Protein AF-A0A9E0EK69-F1 (afdb_monomer_lite)

Foldseek 3Di:
DDPPLDPDDQQDAPCPPHDPVLLVVLLVLLLVLLVVLPDPDVSLSNRSSSLSSVLLVVLQCLVVVDDDPVSSVVVCVVCLVVSLVSNVSRDDPVSSVSSLCSLLVVCLVVVLVVVCVVCVPDDPVLSVVLSVLSVVLSSQLSSDNDNVRSVVSSVVSVVVNVVD

Radius of gyration: 17.3 Å; chains: 1; bounding box: 47×30×45 Å

Sequence (164 aa):
MCGCLCAVGQVKLDSAGRNSDYVKAITERSMKIVDGLKINDDNVRNNVLNIICNRYFKLNDIYEKNKDRNAIDAELYKHHFEFAADLANYVNDAQVEAIKDGMTYGVVPKTYKAHLEMIPGLKENEKLQILNWLKEAREFAIDASDSKSKHAWFGKYKGRINNW

Structure (mmCIF, N/CA/C/O backbone):
data_AF-A0A9E0EK69-F1
#
_entry.id   AF-A0A9E0EK69-F1
#
loop_
_atom_site.group_PDB
_atom_site.id
_atom_site.type_symbol
_atom_site.label_atom_id
_atom_site.label_alt_id
_atom_site.label_comp_id
_atom_site.label_asym_id
_atom_site.label_entity_id
_atom_site.label_seq_id
_atom_site.pdbx_PDB_ins_code
_atom_site.Cartn_x
_atom_site.Cartn_y
_atom_site.Cartn_z
_atom_site.occupancy
_atom_site.B_iso_or_equiv
_atom_site.auth_seq_id
_atom_site.auth_comp_id
_atom_site.auth_asym_id
_atom_site.auth_atom_id
_atom_site.pdbx_PDB_model_num
ATOM 1 N N . MET A 1 1 ? -18.784 0.635 -22.327 1.00 32.56 1 MET A N 1
ATOM 2 C CA . MET A 1 1 ? -19.802 -0.075 -21.528 1.00 32.56 1 MET A CA 1
ATOM 3 C C . MET A 1 1 ? -19.785 0.538 -20.143 1.00 32.56 1 MET A C 1
ATOM 5 O O . MET A 1 1 ? -18.743 0.535 -19.504 1.00 32.56 1 MET A O 1
ATOM 9 N N . CYS A 1 2 ? -20.879 1.193 -19.762 1.00 39.22 2 CYS A N 1
ATOM 10 C CA . CYS A 1 2 ? -21.039 1.846 -18.469 1.00 39.22 2 CYS A CA 1
ATOM 11 C C . CYS A 1 2 ? -21.223 0.747 -17.415 1.00 39.22 2 CYS A C 1
ATOM 13 O O . CYS A 1 2 ? -22.256 0.082 -17.393 1.00 39.22 2 CYS A O 1
ATOM 15 N N . GLY A 1 3 ? -20.176 0.481 -16.632 1.00 38.00 3 GLY A N 1
ATOM 16 C CA . GLY A 1 3 ? -20.243 -0.446 -15.509 1.00 38.00 3 GLY A CA 1
ATOM 17 C C . GLY A 1 3 ? -21.091 0.177 -14.411 1.00 38.00 3 GLY A C 1
ATOM 18 O O . GLY A 1 3 ? -20.686 1.161 -13.799 1.00 38.00 3 GLY A O 1
ATOM 19 N N . CYS A 1 4 ? -22.282 -0.375 -14.204 1.00 39.03 4 CYS A N 1
ATOM 20 C CA . CYS A 1 4 ? -23.151 -0.050 -13.086 1.00 39.03 4 CYS A CA 1
ATOM 21 C C . CYS A 1 4 ? -22.432 -0.441 -11.784 1.00 39.03 4 CYS A C 1
ATOM 23 O O . CYS A 1 4 ? -22.415 -1.616 -11.419 1.00 39.03 4 CYS A O 1
ATOM 25 N N . LEU A 1 5 ? -21.812 0.527 -11.100 1.00 45.19 5 LEU A N 1
ATOM 26 C CA . LEU A 1 5 ? -21.374 0.348 -9.718 1.00 45.19 5 LEU A CA 1
ATOM 27 C C . LEU A 1 5 ? -22.632 0.167 -8.867 1.00 45.19 5 LEU A C 1
ATOM 29 O O . LEU A 1 5 ? -23.390 1.106 -8.631 1.00 45.19 5 LEU A O 1
ATOM 33 N N . CYS A 1 6 ? -22.883 -1.072 -8.452 1.00 44.88 6 CYS A N 1
ATOM 34 C CA . CYS A 1 6 ? -23.847 -1.368 -7.402 1.00 44.88 6 CYS A CA 1
ATOM 35 C C . CYS A 1 6 ? -23.446 -0.565 -6.156 1.00 44.88 6 CYS A C 1
ATOM 37 O O . CYS A 1 6 ? -22.255 -0.425 -5.887 1.00 44.88 6 CYS A O 1
ATOM 39 N N . ALA A 1 7 ? -24.413 -0.020 -5.416 1.00 49.41 7 ALA A N 1
ATOM 40 C CA . ALA A 1 7 ? -24.149 0.739 -4.197 1.00 49.41 7 ALA A CA 1
ATOM 41 C C . ALA A 1 7 ? -23.461 -0.161 -3.156 1.00 49.41 7 ALA A C 1
ATOM 43 O O . ALA A 1 7 ? -24.116 -0.886 -2.409 1.00 49.41 7 ALA A O 1
ATOM 44 N N . VAL A 1 8 ? -22.129 -0.159 -3.146 1.00 62.44 8 VAL A N 1
ATOM 45 C CA . VAL A 1 8 ? -21.338 -0.885 -2.157 1.00 62.44 8 VAL A CA 1
ATOM 46 C C . VAL A 1 8 ? -21.504 -0.151 -0.827 1.00 62.44 8 VAL A C 1
ATOM 48 O O . VAL A 1 8 ? -21.372 1.074 -0.769 1.00 62.44 8 VAL A O 1
ATOM 51 N N . GLY A 1 9 ? -21.851 -0.889 0.230 1.00 72.56 9 GLY A N 1
ATOM 52 C CA . GLY A 1 9 ? -22.116 -0.323 1.553 1.00 72.56 9 GLY A CA 1
ATOM 53 C C . GLY A 1 9 ? -20.961 0.537 2.076 1.00 72.56 9 GLY A C 1
ATOM 54 O O . GLY A 1 9 ? -19.808 0.381 1.671 1.00 72.56 9 GLY A O 1
ATOM 55 N N . GLN A 1 10 ? -21.274 1.467 2.977 1.00 89.00 10 GLN A N 1
ATOM 56 C CA . GLN A 1 10 ? -20.272 2.331 3.594 1.00 89.00 10 GLN A CA 1
ATOM 57 C C . GLN A 1 10 ? -19.302 1.502 4.450 1.00 89.00 10 GLN A C 1
ATOM 59 O O . GLN A 1 10 ? -19.718 0.793 5.367 1.00 89.00 10 GLN A O 1
ATOM 64 N N . VAL A 1 11 ? -18.002 1.618 4.182 1.00 96.06 11 VAL A N 1
ATOM 65 C CA . VAL A 1 11 ? -16.952 0.990 4.986 1.00 96.06 11 VAL A CA 1
ATOM 66 C C . VAL A 1 11 ? -16.796 1.783 6.272 1.00 96.06 11 VAL A C 1
ATOM 68 O O . VAL A 1 11 ? -16.486 2.975 6.252 1.00 96.06 11 VAL A O 1
ATOM 71 N N . LYS A 1 12 ? -16.986 1.123 7.413 1.00 96.94 12 LYS A N 1
ATOM 72 C CA . LYS A 1 12 ? -16.776 1.733 8.726 1.00 96.94 12 LYS A CA 1
ATOM 73 C C . LYS A 1 12 ? -15.280 1.813 9.043 1.00 96.94 12 LYS A C 1
ATOM 75 O O . LYS A 1 12 ? -14.547 0.843 8.861 1.00 96.94 12 LYS A O 1
ATOM 80 N N . LEU A 1 13 ? -14.843 2.951 9.574 1.00 97.94 13 LEU A N 1
ATOM 81 C CA . LEU A 1 13 ? -13.507 3.092 10.144 1.00 97.94 13 LEU A CA 1
ATOM 82 C C . LEU A 1 13 ? -13.426 2.325 11.473 1.00 97.94 13 LEU A C 1
ATOM 84 O O . LEU A 1 13 ? -14.219 2.571 12.386 1.00 97.94 13 LEU A O 1
ATOM 88 N N . ASP A 1 14 ? -12.458 1.423 11.599 1.00 97.81 14 ASP A N 1
ATOM 89 C CA . ASP A 1 14 ? -12.219 0.638 12.812 1.00 97.81 14 ASP A CA 1
ATOM 90 C C . ASP A 1 14 ? -11.435 1.447 13.859 1.00 97.81 14 ASP A C 1
ATOM 92 O O . ASP A 1 14 ? -10.341 1.083 14.271 1.00 97.81 14 ASP A O 1
ATOM 96 N N . SER A 1 15 ? -11.948 2.615 14.253 1.00 97.44 15 SER A N 1
ATOM 97 C CA . SER A 1 15 ? -11.267 3.531 15.183 1.00 97.44 15 SER A CA 1
ATOM 98 C C . SER A 1 15 ? -11.663 3.344 16.650 1.00 97.44 15 SER A C 1
ATOM 100 O O . SER A 1 15 ? -11.090 3.989 17.528 1.00 97.44 15 SER A O 1
ATOM 102 N N . ALA A 1 16 ? -12.672 2.520 16.937 1.00 96.81 16 ALA A N 1
ATOM 103 C CA . ALA A 1 16 ? -13.218 2.374 18.283 1.00 96.81 16 ALA A CA 1
ATOM 104 C C . ALA A 1 16 ? -12.168 1.795 19.247 1.00 96.81 16 ALA A C 1
ATOM 106 O O . ALA A 1 16 ? -11.523 0.796 18.948 1.00 96.81 16 ALA A O 1
ATOM 107 N N . GLY A 1 17 ? -11.987 2.433 20.406 1.00 96.56 17 GLY A N 1
ATOM 108 C CA . GLY A 1 17 ? -11.019 1.999 21.423 1.00 96.56 17 GLY A CA 1
ATOM 109 C C . GLY A 1 17 ? -9.548 2.287 21.093 1.00 96.56 17 GLY A C 1
ATOM 110 O O . GLY A 1 17 ? -8.683 2.014 21.922 1.00 96.56 17 GLY A O 1
ATOM 111 N N . ARG A 1 18 ? -9.245 2.867 19.925 1.00 97.94 18 ARG A N 1
ATOM 112 C CA . ARG A 1 18 ? -7.880 3.238 19.532 1.00 97.94 18 ARG A CA 1
ATOM 113 C C . ARG A 1 18 ? -7.532 4.640 20.030 1.00 97.94 18 ARG A C 1
ATOM 115 O O . ARG A 1 18 ? -8.394 5.509 20.145 1.00 97.94 18 ARG A O 1
ATOM 122 N N . ASN A 1 19 ? -6.247 4.874 20.289 1.00 97.94 19 ASN A N 1
ATOM 123 C CA . ASN A 1 19 ? -5.740 6.201 20.638 1.00 97.94 19 ASN A CA 1
ATOM 124 C C . ASN A 1 19 ? -6.062 7.220 19.519 1.00 97.94 19 ASN A C 1
ATOM 126 O O . ASN A 1 19 ? -5.826 6.948 18.340 1.00 97.94 19 ASN A O 1
ATOM 130 N N . SER A 1 20 ? -6.585 8.395 19.886 1.00 97.94 20 SER A N 1
ATOM 131 C CA . SER A 1 20 ? -7.053 9.404 18.925 1.00 97.94 20 SER A CA 1
ATOM 132 C C . SER A 1 20 ? -5.938 9.968 18.045 1.00 97.94 20 SER A C 1
ATOM 134 O O . SER A 1 20 ? -6.153 10.173 16.851 1.00 97.94 20 SER A O 1
ATOM 136 N N . ASP A 1 21 ? -4.745 10.179 18.603 1.00 98.38 21 ASP A N 1
ATOM 137 C CA . ASP A 1 21 ? -3.598 10.709 17.859 1.00 98.38 21 ASP A CA 1
ATOM 138 C C . ASP A 1 21 ? -3.073 9.678 16.862 1.00 98.38 21 ASP A C 1
ATOM 140 O O . ASP A 1 21 ? -2.739 10.016 15.726 1.00 98.38 21 ASP A O 1
ATOM 144 N N . TYR A 1 22 ? -3.080 8.399 17.247 1.00 97.75 22 TYR A N 1
ATOM 145 C CA . TYR A 1 22 ? -2.765 7.298 16.343 1.00 97.75 22 TYR A CA 1
ATOM 146 C C . TYR A 1 22 ? -3.761 7.214 15.176 1.00 97.75 22 TYR A C 1
ATOM 148 O O . TYR A 1 22 ? -3.347 7.182 14.014 1.00 97.75 22 TYR A O 1
ATOM 156 N N . VAL A 1 23 ? -5.070 7.251 15.457 1.00 98.62 23 VAL A N 1
ATOM 157 C CA . VAL A 1 23 ? -6.116 7.249 14.418 1.00 98.62 23 VAL A CA 1
ATOM 158 C C . VAL A 1 23 ? -5.952 8.442 13.478 1.00 98.62 23 VAL A C 1
ATOM 160 O O . VAL A 1 23 ? -6.013 8.274 12.257 1.00 98.62 23 VAL A O 1
ATOM 163 N N . LYS A 1 24 ? -5.686 9.633 14.027 1.00 98.56 24 LYS A N 1
ATOM 164 C CA . LYS A 1 24 ? -5.445 10.851 13.249 1.00 98.56 24 LYS A CA 1
ATOM 165 C C . LYS A 1 24 ? -4.227 10.695 12.339 1.00 98.56 24 LYS A C 1
ATOM 167 O O . LYS A 1 24 ? -4.342 10.926 11.139 1.00 98.56 24 LYS A O 1
ATOM 172 N N . ALA A 1 25 ? -3.098 10.224 12.866 1.00 98.38 25 ALA A N 1
ATOM 173 C CA . ALA A 1 25 ? -1.871 10.040 12.092 1.00 98.38 25 ALA A CA 1
ATOM 174 C C . ALA A 1 25 ? -2.031 9.025 10.943 1.00 98.38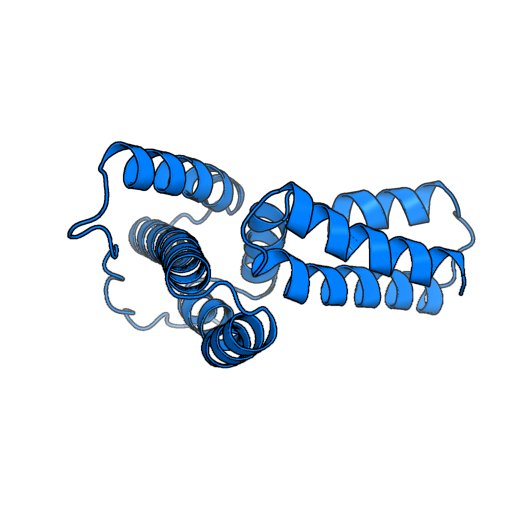 25 ALA A C 1
ATOM 176 O O . ALA A 1 25 ? -1.525 9.245 9.838 1.00 98.38 25 ALA A O 1
ATOM 177 N N . ILE A 1 26 ? -2.743 7.915 11.174 1.00 98.44 26 ILE A N 1
ATOM 178 C CA . ILE A 1 26 ? -3.035 6.923 10.127 1.00 98.44 26 ILE A CA 1
ATOM 179 C C . ILE A 1 26 ? -4.006 7.482 9.088 1.00 98.44 26 ILE A C 1
ATOM 181 O O . ILE A 1 26 ? -3.787 7.287 7.890 1.00 98.44 26 ILE A O 1
ATOM 185 N N . THR A 1 27 ? -5.024 8.223 9.520 1.00 98.56 27 THR A N 1
ATOM 186 C CA . THR A 1 27 ? -5.964 8.884 8.608 1.00 98.56 27 THR A CA 1
ATOM 187 C C . THR A 1 27 ? -5.247 9.900 7.724 1.00 98.56 27 THR A C 1
ATOM 189 O O . THR A 1 27 ? -5.374 9.842 6.507 1.00 98.56 27 THR A O 1
ATOM 192 N N . GLU A 1 28 ? -4.398 10.759 8.291 1.00 98.50 28 GLU A N 1
ATOM 193 C CA . GLU A 1 28 ? -3.594 11.733 7.540 1.00 98.50 28 GLU A CA 1
ATOM 194 C C . GLU A 1 28 ? -2.646 11.082 6.533 1.00 98.50 28 GLU A C 1
ATOM 196 O O . GLU A 1 28 ? -2.508 11.556 5.403 1.00 98.50 28 GLU A O 1
ATOM 201 N N . ARG A 1 29 ? -2.003 9.972 6.911 1.00 97.69 29 ARG A N 1
ATOM 202 C CA . ARG A 1 29 ? -1.168 9.196 5.988 1.00 97.69 29 ARG A CA 1
ATOM 203 C C . ARG A 1 29 ? -1.991 8.626 4.834 1.00 97.69 29 ARG A C 1
ATOM 205 O O . ARG A 1 29 ? -1.555 8.706 3.689 1.00 97.69 29 ARG A O 1
ATOM 212 N N . SER A 1 30 ? -3.149 8.054 5.140 1.00 98.50 30 SER A N 1
ATOM 213 C CA . SER A 1 30 ? -4.014 7.396 4.161 1.00 98.50 30 SER A CA 1
ATOM 214 C C . SER A 1 30 ? -4.665 8.412 3.218 1.00 98.50 30 SER A C 1
ATOM 216 O O . SER A 1 30 ? -4.707 8.175 2.014 1.00 98.50 30 SER A O 1
ATOM 218 N N . MET A 1 31 ? -5.051 9.592 3.719 1.00 98.25 31 MET A N 1
ATOM 219 C CA . MET A 1 31 ? -5.566 10.699 2.901 1.00 98.25 31 MET A CA 1
ATOM 220 C C . MET A 1 31 ? -4.572 11.111 1.815 1.00 98.25 31 MET A C 1
ATOM 222 O O . MET A 1 31 ? -4.953 11.186 0.654 1.00 98.25 31 MET A O 1
ATOM 226 N N . LYS A 1 32 ? -3.280 11.252 2.146 1.00 97.56 32 LYS A N 1
ATOM 227 C CA . LYS A 1 32 ? -2.241 11.587 1.152 1.00 97.56 32 LYS A CA 1
ATOM 228 C C . LYS A 1 32 ? -2.146 10.575 0.006 1.00 97.56 32 LYS A C 1
ATOM 230 O O . LYS A 1 32 ? -1.770 10.951 -1.100 1.00 97.56 32 LYS A O 1
ATOM 235 N N . ILE A 1 33 ? -2.449 9.302 0.267 1.00 98.00 33 ILE A N 1
ATOM 236 C CA . ILE A 1 33 ? -2.482 8.257 -0.766 1.00 98.00 33 ILE A CA 1
ATOM 237 C C . ILE A 1 33 ? -3.723 8.450 -1.639 1.00 98.00 33 ILE A C 1
ATOM 239 O O . ILE A 1 33 ? -3.608 8.511 -2.860 1.00 98.00 33 ILE A O 1
ATOM 243 N N . VAL A 1 34 ? -4.892 8.593 -1.012 1.00 97.75 34 VAL A N 1
ATOM 244 C CA . VAL A 1 34 ? -6.182 8.728 -1.703 1.00 97.75 34 VAL A CA 1
ATOM 245 C C . VAL A 1 34 ? -6.257 9.997 -2.553 1.00 97.75 34 VAL A C 1
ATOM 247 O O . VAL A 1 34 ? -6.751 9.945 -3.678 1.00 97.75 34 VAL A O 1
ATOM 250 N N . ASP A 1 35 ? -5.710 11.113 -2.074 1.00 96.31 35 ASP A N 1
ATOM 251 C CA . ASP A 1 35 ? -5.673 12.383 -2.810 1.00 96.31 35 ASP A CA 1
ATOM 252 C C . ASP A 1 35 ? -4.918 12.252 -4.144 1.00 96.31 35 ASP A C 1
ATOM 254 O O . ASP A 1 35 ? -5.286 12.872 -5.143 1.00 96.31 35 ASP A O 1
ATOM 258 N N . GLY A 1 36 ? -3.905 11.380 -4.199 1.00 94.50 36 GLY A N 1
ATOM 259 C CA . GLY A 1 36 ? -3.163 11.075 -5.422 1.00 94.50 36 GLY A CA 1
ATOM 260 C C . GLY A 1 36 ? -3.962 10.290 -6.470 1.00 94.50 36 GLY A C 1
ATOM 261 O O . GLY A 1 36 ? -3.589 10.302 -7.643 1.00 94.50 36 GLY A O 1
ATOM 262 N N . LEU A 1 37 ? -5.062 9.634 -6.080 1.00 94.81 37 LEU A N 1
ATOM 263 C CA . LEU A 1 37 ? -5.871 8.778 -6.959 1.00 94.81 37 LEU A CA 1
ATOM 264 C C . LEU A 1 37 ? -6.911 9.548 -7.776 1.00 94.81 37 LEU A C 1
ATOM 266 O O . LEU A 1 37 ? -7.457 8.984 -8.725 1.00 94.81 37 LEU A O 1
ATOM 270 N N . LYS A 1 38 ? -7.193 10.809 -7.408 1.00 92.81 38 LYS A N 1
ATOM 271 C CA . LYS A 1 38 ? -8.163 11.692 -8.084 1.00 92.81 38 LYS A CA 1
ATOM 272 C C . LYS A 1 38 ? -9.541 11.042 -8.289 1.00 92.81 38 LYS A C 1
ATOM 274 O O . LYS A 1 38 ? -10.126 11.143 -9.366 1.00 92.81 38 LYS A O 1
ATOM 279 N N . ILE A 1 39 ? -10.045 10.333 -7.278 1.00 93.56 39 ILE A N 1
ATOM 280 C CA . ILE A 1 39 ? -11.402 9.773 -7.325 1.00 93.56 39 ILE A CA 1
ATOM 281 C C . ILE A 1 39 ? -12.401 10.901 -7.025 1.00 93.56 39 ILE A C 1
ATOM 283 O O . ILE A 1 39 ? -12.269 11.599 -6.023 1.00 93.56 39 ILE A O 1
ATOM 287 N N . ASN A 1 40 ? -13.362 11.087 -7.934 1.00 93.31 40 ASN A N 1
ATOM 288 C CA . ASN A 1 40 ? -14.316 12.203 -7.910 1.00 93.31 40 ASN A CA 1
ATOM 289 C C . ASN A 1 40 ? -15.557 11.930 -7.050 1.00 93.31 40 ASN A C 1
ATOM 291 O O . ASN A 1 40 ? -16.251 12.864 -6.671 1.00 93.31 40 ASN A O 1
ATOM 295 N N . ASP A 1 41 ? -15.872 10.658 -6.803 1.00 94.88 41 ASP A N 1
ATOM 296 C CA . ASP A 1 41 ? -17.002 10.269 -5.964 1.00 94.88 41 ASP A CA 1
ATOM 297 C C . ASP A 1 41 ? -16.559 10.247 -4.496 1.00 94.88 41 ASP A C 1
ATOM 299 O O . ASP A 1 41 ? -15.711 9.439 -4.107 1.00 94.88 41 ASP A O 1
ATOM 303 N N . ASP A 1 42 ? -17.129 11.136 -3.683 1.00 94.12 42 ASP A N 1
ATOM 304 C CA . ASP A 1 42 ? -16.770 11.283 -2.270 1.00 94.12 42 ASP A CA 1
ATOM 305 C C . ASP A 1 42 ? -17.075 10.030 -1.438 1.00 94.12 42 ASP A C 1
ATOM 307 O O . ASP A 1 42 ? -16.335 9.719 -0.500 1.00 94.12 42 ASP A O 1
ATOM 311 N N . ASN A 1 43 ? -18.120 9.268 -1.777 1.00 95.00 43 ASN A N 1
ATOM 312 C CA . ASN A 1 43 ? -18.438 8.026 -1.072 1.00 95.00 43 ASN A CA 1
ATOM 313 C C . ASN A 1 43 ? -17.380 6.963 -1.369 1.00 95.00 43 ASN A C 1
ATOM 315 O O . ASN A 1 43 ? -16.865 6.327 -0.448 1.00 95.00 43 ASN A O 1
ATOM 319 N N . VAL A 1 44 ? -17.004 6.811 -2.641 1.00 96.19 44 VAL A N 1
ATOM 320 C CA . VAL A 1 44 ? -15.907 5.927 -3.061 1.00 96.19 44 VAL A CA 1
ATOM 321 C C . VAL A 1 44 ? -14.602 6.366 -2.395 1.00 96.19 44 VAL A C 1
ATOM 323 O O . VAL A 1 44 ? -13.907 5.538 -1.805 1.00 96.19 44 VAL A O 1
ATOM 326 N N . ARG A 1 45 ? -14.297 7.671 -2.406 1.00 97.25 45 ARG A N 1
ATOM 327 C CA . ARG A 1 45 ? -13.102 8.247 -1.772 1.00 97.25 45 ARG A CA 1
ATOM 328 C C . ARG A 1 45 ? -13.023 7.894 -0.286 1.00 97.25 45 ARG A C 1
ATOM 330 O O . ARG A 1 45 ? -11.979 7.439 0.183 1.00 97.25 45 ARG A O 1
ATOM 337 N N . ASN A 1 46 ? -14.122 8.077 0.444 1.00 97.44 46 ASN A N 1
ATOM 338 C CA . ASN A 1 46 ? -14.201 7.800 1.877 1.00 97.44 46 ASN A CA 1
ATOM 339 C C . ASN A 1 46 ? -14.102 6.300 2.188 1.00 97.44 46 ASN A C 1
ATOM 341 O O . ASN A 1 46 ? -13.437 5.919 3.151 1.00 97.44 46 ASN A O 1
ATOM 345 N N . ASN A 1 47 ? -14.700 5.438 1.362 1.00 98.06 47 ASN A N 1
ATOM 346 C CA . ASN A 1 47 ? -14.585 3.989 1.525 1.00 98.06 47 ASN A CA 1
ATOM 347 C C . ASN A 1 47 ? -13.147 3.508 1.303 1.00 98.06 47 ASN A C 1
ATOM 349 O O . ASN A 1 47 ? -12.613 2.783 2.141 1.00 98.06 47 ASN A O 1
ATOM 353 N N . VAL A 1 48 ? -12.483 3.975 0.242 1.00 98.31 48 VAL A N 1
ATOM 354 C CA . VAL A 1 48 ? -11.067 3.665 -0.020 1.00 98.31 48 VAL A CA 1
ATOM 355 C C . VAL A 1 48 ? -10.179 4.162 1.124 1.00 98.31 48 VAL A C 1
ATOM 357 O O . VAL A 1 48 ? -9.311 3.423 1.589 1.00 98.31 48 VAL A O 1
ATOM 360 N N . LEU A 1 49 ? -10.416 5.380 1.625 1.00 98.56 49 LEU A N 1
ATOM 361 C CA . LEU A 1 49 ? -9.701 5.920 2.784 1.00 98.56 49 LEU A CA 1
ATOM 362 C C . LEU A 1 49 ? -9.836 5.001 4.005 1.00 98.56 49 LEU A C 1
ATOM 364 O O . LEU A 1 49 ? -8.828 4.638 4.613 1.00 98.56 49 LEU A O 1
ATOM 368 N N . ASN A 1 50 ? -11.062 4.587 4.331 1.00 98.62 50 ASN A N 1
ATOM 369 C CA . ASN A 1 50 ? -11.321 3.722 5.476 1.00 98.62 50 ASN A CA 1
ATOM 370 C C . ASN A 1 50 ? -10.696 2.332 5.303 1.00 98.62 50 ASN A C 1
ATOM 372 O O . ASN A 1 50 ? -10.123 1.822 6.261 1.00 98.62 50 ASN A O 1
ATOM 376 N N . ILE A 1 51 ? -10.718 1.750 4.098 1.00 98.62 51 ILE A N 1
ATOM 377 C CA . ILE A 1 51 ? -10.046 0.471 3.806 1.00 98.62 51 ILE A CA 1
ATOM 378 C C . ILE A 1 51 ? -8.534 0.575 4.063 1.00 98.62 51 ILE A C 1
ATOM 380 O O . ILE A 1 51 ? -7.960 -0.285 4.734 1.00 98.62 51 ILE A O 1
ATOM 384 N N . ILE A 1 52 ? -7.881 1.645 3.597 1.00 98.62 52 ILE A N 1
ATOM 385 C CA . ILE A 1 52 ? -6.438 1.855 3.813 1.00 98.62 52 ILE A CA 1
ATOM 386 C C . ILE A 1 52 ? -6.129 2.046 5.306 1.00 98.62 52 ILE A C 1
ATOM 388 O O . ILE A 1 52 ? -5.199 1.419 5.823 1.00 98.62 52 ILE A O 1
ATOM 392 N N . CYS A 1 53 ? -6.915 2.858 6.021 1.00 98.69 53 CYS A N 1
ATOM 393 C CA . CYS A 1 53 ? -6.765 3.032 7.467 1.00 98.69 53 CYS A CA 1
ATOM 394 C C . CYS A 1 53 ? -6.918 1.703 8.214 1.00 98.69 53 CYS A C 1
ATOM 396 O O . CYS A 1 53 ? -6.055 1.339 9.015 1.00 98.69 53 CYS A O 1
ATOM 398 N N . ASN A 1 54 ? -7.975 0.950 7.906 1.00 98.62 54 ASN A N 1
ATOM 399 C CA . ASN A 1 54 ? -8.260 -0.338 8.527 1.00 98.62 54 ASN A CA 1
ATOM 400 C C . ASN A 1 54 ? -7.148 -1.354 8.244 1.00 98.62 54 ASN A C 1
ATOM 402 O O . ASN A 1 54 ? -6.801 -2.132 9.132 1.00 98.62 54 ASN A O 1
ATOM 406 N N . ARG A 1 55 ? -6.508 -1.312 7.064 1.00 98.38 55 ARG A N 1
ATOM 407 C CA . ARG A 1 55 ? -5.330 -2.146 6.795 1.00 98.38 55 ARG A CA 1
ATOM 408 C C . ARG A 1 55 ? -4.166 -1.799 7.717 1.00 98.38 55 ARG A C 1
ATOM 410 O O . ARG A 1 55 ? -3.561 -2.706 8.280 1.00 98.38 55 ARG A O 1
ATOM 417 N N . TYR A 1 56 ? -3.859 -0.516 7.912 1.00 98.38 56 TYR A N 1
ATOM 418 C CA . TYR A 1 56 ? -2.810 -0.109 8.856 1.00 98.38 56 TYR A CA 1
ATOM 419 C C . TYR A 1 56 ? -3.115 -0.546 10.291 1.00 98.38 56 TYR A C 1
ATOM 421 O O . TYR A 1 56 ? -2.223 -1.054 10.971 1.00 98.38 56 TYR A O 1
ATOM 429 N N . PHE A 1 57 ? -4.361 -0.382 10.729 1.00 98.38 57 PHE A N 1
ATOM 430 C CA . PHE A 1 57 ? -4.820 -0.809 12.048 1.00 98.38 57 PHE A CA 1
ATOM 431 C C . PHE A 1 57 ? -4.689 -2.321 12.241 1.00 98.38 57 PHE A C 1
ATOM 433 O O . PHE A 1 57 ? -4.064 -2.769 13.197 1.00 98.38 57 PHE A O 1
ATOM 440 N N . LYS A 1 58 ? -5.170 -3.109 11.276 1.00 97.81 58 LYS A N 1
ATOM 441 C CA . LYS A 1 58 ? -5.069 -4.571 11.280 1.00 97.81 58 LYS A CA 1
ATOM 442 C C . LYS A 1 58 ? -3.619 -5.048 11.348 1.00 97.81 58 LYS A C 1
ATOM 444 O O . LYS A 1 58 ? -3.313 -5.953 12.118 1.00 97.81 58 LYS A O 1
ATOM 449 N N . LEU A 1 59 ? -2.722 -4.439 10.566 1.00 97.62 59 LEU A N 1
ATOM 450 C CA . LEU A 1 59 ? -1.293 -4.749 10.629 1.00 97.62 59 LEU A CA 1
ATOM 451 C C . LEU A 1 59 ? -0.741 -4.456 12.027 1.00 97.62 59 LEU A C 1
ATOM 453 O O . LEU A 1 59 ? -0.087 -5.317 12.609 1.00 97.62 59 LEU A O 1
ATOM 457 N N . ASN A 1 60 ? -1.038 -3.281 12.588 1.00 97.31 60 ASN A N 1
ATOM 458 C CA . ASN A 1 60 ? -0.601 -2.919 13.935 1.00 97.31 60 ASN A CA 1
ATOM 459 C C . ASN A 1 60 ? -1.048 -3.951 14.978 1.00 97.31 60 ASN A C 1
ATOM 461 O O . ASN A 1 60 ? -0.215 -4.452 15.727 1.00 97.31 60 ASN A O 1
ATOM 465 N N . ASP A 1 61 ? -2.321 -4.346 14.953 1.00 97.19 61 ASP A N 1
ATOM 466 C CA . ASP A 1 61 ? -2.873 -5.333 15.883 1.00 97.19 61 ASP A CA 1
ATOM 467 C C . ASP A 1 61 ? -2.160 -6.690 15.771 1.00 97.19 61 ASP A C 1
ATOM 469 O O . ASP A 1 61 ? -1.854 -7.320 16.784 1.00 97.19 61 ASP A O 1
ATOM 473 N N . ILE A 1 62 ? -1.839 -7.136 14.549 1.00 97.44 62 ILE A N 1
ATOM 474 C CA . ILE A 1 62 ? -1.098 -8.386 14.314 1.00 97.44 62 ILE A CA 1
ATOM 475 C C . ILE A 1 62 ? 0.309 -8.316 14.937 1.00 97.44 62 ILE A C 1
ATOM 477 O O . ILE A 1 62 ? 0.725 -9.255 15.619 1.00 97.44 62 ILE A O 1
ATOM 481 N N . TYR A 1 63 ? 1.029 -7.205 14.748 1.00 96.81 63 TYR A N 1
ATOM 482 C CA . TYR A 1 63 ? 2.383 -7.006 15.291 1.00 96.81 63 TYR A CA 1
ATOM 483 C C . TYR A 1 63 ? 2.417 -6.699 16.802 1.00 96.81 63 TYR A C 1
ATOM 485 O O . TYR A 1 63 ? 3.439 -6.912 17.470 1.00 96.81 63 TYR A O 1
ATOM 493 N N . GLU A 1 64 ? 1.328 -6.184 17.366 1.00 95.81 64 GLU A N 1
ATOM 494 C CA . GLU A 1 64 ? 1.183 -5.994 18.810 1.00 95.81 64 GLU A CA 1
ATOM 495 C C . GLU A 1 64 ? 0.845 -7.305 19.519 1.00 95.81 64 GLU A C 1
ATOM 497 O O . GLU A 1 64 ? 1.437 -7.603 20.558 1.00 95.81 64 GLU A O 1
ATOM 502 N N . LYS A 1 65 ? -0.038 -8.119 18.927 1.00 96.06 65 LYS A N 1
ATOM 503 C CA . LYS A 1 65 ? -0.524 -9.382 19.498 1.00 96.06 65 LYS A CA 1
ATOM 504 C C . LYS A 1 65 ? 0.562 -10.446 19.653 1.00 96.06 65 LYS A C 1
ATOM 506 O O . LYS A 1 65 ? 0.460 -11.281 20.550 1.00 96.06 65 LYS A O 1
ATOM 511 N N . ASN A 1 66 ? 1.572 -10.465 18.784 1.00 92.69 66 ASN A N 1
ATOM 512 C CA . ASN A 1 66 ? 2.627 -11.476 18.822 1.00 92.69 66 ASN A CA 1
ATOM 513 C C . ASN A 1 66 ? 4.014 -10.873 18.549 1.00 92.69 66 ASN A C 1
ATOM 515 O O . ASN A 1 66 ? 4.142 -9.821 17.930 1.00 92.69 66 ASN A O 1
ATOM 519 N N . LYS A 1 67 ? 5.062 -11.544 19.032 1.00 91.94 67 LYS A N 1
ATOM 520 C CA . LYS A 1 67 ? 6.474 -11.249 18.735 1.00 91.94 67 LYS A CA 1
ATOM 521 C C . LYS A 1 67 ? 7.160 -12.378 17.964 1.00 91.94 67 LYS A C 1
ATOM 523 O O . LYS A 1 67 ? 8.214 -12.146 17.378 1.00 91.94 67 LYS A O 1
ATOM 528 N N . ASP A 1 68 ? 6.565 -13.569 17.936 1.00 96.00 68 ASP A N 1
ATOM 529 C CA . ASP A 1 68 ? 7.017 -14.676 17.104 1.00 96.00 68 ASP A CA 1
ATOM 530 C C . ASP A 1 68 ? 6.740 -14.389 15.625 1.00 96.00 68 ASP A C 1
ATOM 532 O O . ASP A 1 68 ? 5.604 -14.127 15.218 1.00 96.00 68 ASP A O 1
ATOM 536 N N . ARG A 1 69 ? 7.797 -14.443 14.810 1.00 92.56 69 ARG A N 1
ATOM 537 C CA . ARG A 1 69 ? 7.716 -14.062 13.400 1.00 92.56 69 ARG A CA 1
ATOM 538 C C . ARG A 1 69 ? 6.850 -15.024 12.590 1.00 92.56 69 ARG A C 1
ATOM 540 O O . ARG A 1 69 ? 6.100 -14.561 11.738 1.00 92.56 69 ARG A O 1
ATOM 547 N N . ASN A 1 70 ? 6.909 -16.323 12.876 1.00 94.88 70 ASN A N 1
ATOM 548 C CA . ASN A 1 70 ? 6.160 -17.327 12.120 1.00 94.88 70 ASN A CA 1
ATOM 549 C C . ASN A 1 70 ? 4.653 -17.174 12.336 1.00 94.88 70 ASN A C 1
ATOM 551 O O . ASN A 1 70 ? 3.879 -17.233 11.384 1.00 94.88 70 ASN A O 1
ATOM 555 N N . ALA A 1 71 ? 4.231 -16.927 13.574 1.00 95.69 71 ALA A N 1
ATOM 556 C CA . ALA A 1 71 ? 2.835 -16.675 13.891 1.00 95.69 71 ALA A CA 1
ATOM 557 C C . ALA A 1 71 ? 2.323 -15.355 13.291 1.00 95.69 71 ALA A C 1
ATOM 559 O O . ALA A 1 71 ? 1.186 -15.306 12.823 1.00 95.69 71 ALA A O 1
ATOM 560 N N . ILE A 1 72 ? 3.155 -14.305 13.266 1.00 96.75 72 ILE A N 1
ATOM 561 C CA . ILE A 1 72 ? 2.838 -13.051 12.563 1.00 96.75 72 ILE A CA 1
ATOM 562 C C . ILE A 1 72 ? 2.640 -13.323 11.070 1.00 96.75 72 ILE A C 1
ATOM 564 O O . ILE A 1 72 ? 1.606 -12.959 10.521 1.00 96.75 72 ILE A O 1
ATOM 568 N N . ASP A 1 73 ? 3.595 -13.992 10.421 1.00 94.12 73 ASP A N 1
ATOM 569 C CA . ASP A 1 73 ? 3.544 -14.260 8.980 1.00 94.12 73 ASP A CA 1
ATOM 570 C C . ASP A 1 73 ? 2.338 -15.142 8.607 1.00 94.12 73 ASP A C 1
ATOM 572 O O . ASP A 1 73 ? 1.660 -14.876 7.613 1.00 94.12 73 ASP A O 1
ATOM 576 N N . ALA A 1 74 ? 2.001 -16.131 9.440 1.00 95.06 74 ALA A N 1
ATOM 577 C CA . ALA A 1 74 ? 0.811 -16.959 9.257 1.00 95.06 74 ALA A CA 1
ATOM 578 C C . ALA A 1 74 ? -0.497 -16.154 9.353 1.00 95.06 74 ALA A C 1
ATOM 580 O O . ALA A 1 74 ? -1.446 -16.433 8.622 1.00 95.06 74 ALA A O 1
ATOM 581 N N . GLU A 1 75 ? -0.567 -15.161 10.242 1.00 96.12 75 GLU A N 1
ATOM 582 C CA . GLU A 1 75 ? -1.745 -14.299 10.373 1.00 96.12 75 GLU A CA 1
ATOM 583 C C . GLU A 1 75 ? -1.838 -13.275 9.235 1.00 96.12 75 GLU A C 1
ATOM 585 O O . GLU A 1 75 ? -2.919 -13.066 8.685 1.00 96.12 75 GLU A O 1
ATOM 590 N N . LEU A 1 76 ? -0.708 -12.684 8.827 1.00 95.50 76 LEU A N 1
ATOM 591 C CA . LEU A 1 76 ? -0.639 -11.788 7.670 1.00 95.50 76 LEU A CA 1
ATOM 592 C C . LEU A 1 76 ? -1.134 -12.488 6.401 1.00 95.50 76 LEU A C 1
ATOM 594 O O . LEU A 1 76 ? -1.931 -11.910 5.665 1.00 95.50 76 LEU A O 1
ATOM 598 N N . TYR A 1 77 ? -0.727 -13.744 6.189 1.00 93.38 77 TYR A N 1
ATOM 599 C CA . TYR A 1 77 ? -1.119 -14.531 5.021 1.00 93.38 77 TYR A CA 1
ATOM 600 C C . TYR A 1 77 ? -2.640 -14.690 4.887 1.00 93.38 77 TYR A C 1
ATOM 602 O O . TYR A 1 77 ? -3.178 -14.525 3.793 1.00 93.38 77 TYR A O 1
ATOM 610 N N . LYS A 1 78 ? -3.354 -14.936 5.996 1.00 93.81 78 LYS A N 1
ATOM 611 C CA . LYS A 1 78 ? -4.824 -15.078 5.991 1.00 93.81 78 LYS A CA 1
ATOM 612 C C . LYS A 1 78 ? -5.528 -13.824 5.480 1.00 93.81 78 LYS A C 1
ATOM 614 O O . LYS A 1 78 ? -6.525 -13.925 4.780 1.00 93.81 78 LYS A O 1
ATOM 619 N N . HIS A 1 79 ? -4.983 -12.659 5.819 1.00 94.12 79 HIS A N 1
ATOM 620 C CA . HIS A 1 79 ? -5.575 -11.358 5.523 1.00 94.12 79 HIS A CA 1
ATOM 621 C C . HIS A 1 79 ? -4.923 -10.657 4.325 1.00 94.12 79 HIS A C 1
ATOM 623 O O . HIS A 1 79 ? -5.229 -9.494 4.058 1.00 94.12 79 HIS A O 1
ATOM 629 N N . HIS A 1 80 ? -3.980 -11.297 3.629 1.00 92.06 80 HIS A N 1
ATOM 63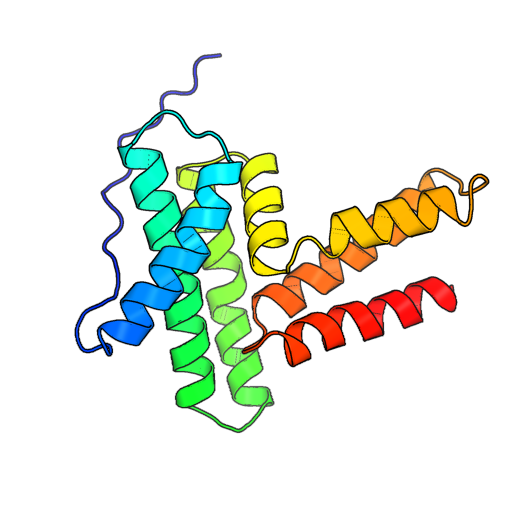0 C CA . HIS A 1 80 ? -3.212 -10.647 2.566 1.00 92.06 80 HIS A CA 1
ATOM 631 C C . HIS A 1 80 ? -4.109 -10.263 1.381 1.00 92.06 80 HIS A C 1
ATOM 633 O O . HIS A 1 80 ? -4.100 -9.121 0.922 1.00 92.06 80 HIS A O 1
ATOM 639 N N . PHE A 1 81 ? -4.948 -11.199 0.937 1.00 93.38 81 PHE A N 1
ATOM 640 C CA . PHE A 1 81 ? -5.803 -11.011 -0.237 1.00 93.38 81 PHE A CA 1
ATOM 641 C C . PHE A 1 81 ? -7.037 -10.143 0.033 1.00 93.38 81 PHE A C 1
ATOM 643 O O . PHE A 1 81 ? -7.539 -9.507 -0.892 1.00 93.38 81 PHE A O 1
ATOM 650 N N . GLU A 1 82 ? -7.490 -10.071 1.290 1.00 95.19 82 GLU A N 1
ATOM 651 C CA . GLU A 1 82 ? -8.661 -9.277 1.693 1.00 95.19 82 GLU A CA 1
ATOM 652 C C . GLU A 1 82 ? -8.494 -7.804 1.314 1.00 95.19 82 GLU A C 1
ATOM 654 O O . GLU A 1 82 ? -9.397 -7.208 0.742 1.00 95.19 82 GLU A O 1
ATOM 659 N N . PHE A 1 83 ? -7.305 -7.232 1.528 1.00 95.94 83 PHE A N 1
ATOM 660 C CA . PHE A 1 83 ? -7.066 -5.815 1.259 1.00 95.94 83 PHE A CA 1
ATOM 661 C C . PHE A 1 83 ? -7.276 -5.440 -0.215 1.00 95.94 83 PHE A C 1
ATOM 663 O O . PHE A 1 83 ? -7.895 -4.422 -0.521 1.00 95.94 83 PHE A O 1
ATOM 670 N N . ALA A 1 84 ? -6.768 -6.259 -1.139 1.00 95.31 84 ALA A N 1
ATOM 671 C CA . ALA A 1 84 ? -6.953 -6.018 -2.567 1.00 95.31 84 ALA A CA 1
ATOM 672 C C . ALA A 1 84 ? -8.406 -6.275 -2.998 1.00 95.31 84 ALA A C 1
ATOM 674 O O . ALA A 1 84 ? -8.936 -5.518 -3.809 1.00 95.31 84 ALA A O 1
ATOM 675 N N . ALA A 1 85 ? -9.050 -7.302 -2.434 1.00 95.62 85 ALA A N 1
ATOM 676 C CA . ALA A 1 85 ? -10.448 -7.616 -2.708 1.00 95.62 85 ALA A CA 1
ATOM 677 C C . ALA A 1 85 ? -11.391 -6.491 -2.253 1.00 95.62 85 ALA A C 1
ATOM 679 O O . ALA A 1 85 ? -12.273 -6.090 -3.009 1.00 95.62 85 ALA A O 1
ATOM 680 N N . ASP A 1 86 ? -11.162 -5.927 -1.065 1.00 96.62 86 ASP A N 1
ATOM 681 C CA . ASP A 1 86 ? -11.948 -4.813 -0.536 1.00 96.62 86 ASP A CA 1
ATOM 682 C C . ASP A 1 86 ? -11.839 -3.581 -1.441 1.00 96.62 86 ASP A C 1
ATOM 684 O O . ASP A 1 86 ? -12.855 -2.972 -1.781 1.00 96.62 86 ASP A O 1
ATOM 688 N N . LEU A 1 87 ? -10.622 -3.243 -1.885 1.00 96.94 87 LEU A N 1
ATOM 689 C CA . LEU A 1 87 ? -10.376 -2.117 -2.790 1.00 96.94 87 LEU A CA 1
ATOM 690 C C . LEU A 1 87 ? -11.007 -2.311 -4.174 1.00 96.94 87 LEU A C 1
ATOM 692 O O . LEU A 1 87 ? -11.534 -1.348 -4.732 1.00 96.94 87 LEU A O 1
ATOM 696 N N . ALA A 1 88 ? -10.991 -3.531 -4.716 1.00 95.25 88 ALA A N 1
ATOM 697 C CA . ALA A 1 88 ? -11.519 -3.835 -6.048 1.00 95.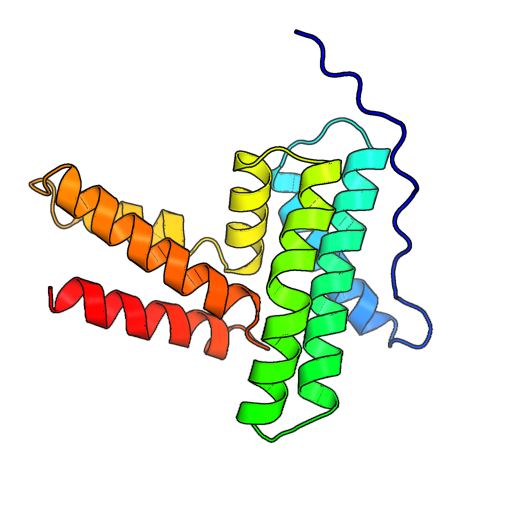25 88 ALA A CA 1
ATOM 698 C C . ALA A 1 88 ? -13.028 -3.547 -6.193 1.00 95.25 88 ALA A C 1
ATOM 700 O O . ALA A 1 88 ? -13.525 -3.395 -7.307 1.00 95.25 88 ALA A O 1
ATOM 701 N N . ASN A 1 89 ? -13.756 -3.404 -5.080 1.00 95.25 89 ASN A N 1
ATOM 702 C CA . ASN A 1 89 ? -15.157 -2.973 -5.090 1.00 95.25 89 ASN A CA 1
ATOM 703 C C . ASN A 1 89 ? -15.341 -1.481 -5.430 1.00 95.25 89 ASN A C 1
ATOM 705 O O . ASN A 1 89 ? -16.444 -1.060 -5.772 1.00 95.25 89 ASN A O 1
ATOM 709 N N . TYR A 1 90 ? -14.286 -0.673 -5.308 1.00 95.81 90 TYR A N 1
ATOM 710 C CA . TYR A 1 90 ? -14.354 0.791 -5.356 1.00 95.81 90 TYR A CA 1
ATOM 711 C C . TYR A 1 90 ? -13.425 1.406 -6.402 1.00 95.81 90 TYR A C 1
ATOM 713 O O . TYR A 1 90 ? -13.687 2.504 -6.893 1.00 95.81 90 TYR A O 1
ATOM 721 N N . VAL A 1 91 ? -12.328 0.725 -6.729 1.00 95.94 91 VAL A N 1
ATOM 722 C CA . VAL A 1 91 ? -11.280 1.235 -7.613 1.00 95.94 91 VAL A CA 1
ATOM 723 C C . VAL A 1 91 ? -10.811 0.170 -8.598 1.00 95.94 91 VAL A C 1
ATOM 725 O O . VAL A 1 91 ? -10.957 -1.025 -8.359 1.00 95.94 91 VAL A O 1
ATOM 728 N N . ASN A 1 92 ? -10.237 0.606 -9.718 1.00 96.19 92 ASN A N 1
ATOM 729 C CA . ASN A 1 92 ? -9.673 -0.306 -10.716 1.00 96.19 92 ASN A CA 1
ATOM 730 C C . ASN A 1 92 ? -8.259 -0.788 -10.339 1.00 96.19 92 ASN A C 1
ATOM 732 O O . ASN A 1 92 ? -7.606 -0.220 -9.463 1.00 96.19 92 ASN A O 1
ATOM 736 N N . ASP A 1 93 ? -7.749 -1.781 -11.068 1.00 96.62 93 ASP A N 1
ATOM 737 C CA . ASP A 1 93 ? -6.430 -2.382 -10.828 1.00 96.62 93 ASP A CA 1
ATOM 738 C C . ASP A 1 93 ? -5.284 -1.360 -10.800 1.00 96.62 93 ASP A C 1
ATOM 740 O O . ASP A 1 93 ? -4.391 -1.447 -9.960 1.00 96.62 93 ASP A O 1
ATOM 744 N N . ALA A 1 94 ? -5.307 -0.346 -11.673 1.00 96.56 94 ALA A N 1
ATOM 745 C CA . ALA A 1 94 ? -4.264 0.681 -11.700 1.00 96.56 94 ALA A CA 1
ATOM 746 C C . ALA A 1 94 ? -4.280 1.550 -10.432 1.00 96.56 94 ALA A C 1
ATOM 748 O O . ALA A 1 94 ? -3.228 1.935 -9.920 1.00 96.56 94 ALA A O 1
ATOM 749 N N . GLN A 1 95 ? -5.465 1.837 -9.894 1.00 98.12 95 GLN A N 1
ATOM 750 C CA . GLN A 1 95 ? -5.618 2.536 -8.621 1.00 98.12 95 GLN A CA 1
ATOM 751 C C . GLN A 1 95 ? -5.240 1.643 -7.432 1.00 98.12 95 GLN A C 1
ATOM 753 O O . GLN A 1 95 ? -4.606 2.139 -6.504 1.00 98.12 95 GLN A O 1
ATOM 758 N N . VAL A 1 96 ? -5.538 0.337 -7.468 1.00 98.25 96 VAL A N 1
ATOM 759 C CA . VAL A 1 96 ? -5.042 -0.624 -6.462 1.00 98.25 96 VAL A CA 1
ATOM 760 C C . VAL A 1 96 ? -3.511 -0.624 -6.438 1.00 98.25 96 VAL A C 1
ATOM 762 O O . VAL A 1 96 ? -2.909 -0.492 -5.373 1.00 98.25 96 VAL A O 1
ATOM 765 N N . GLU A 1 97 ? -2.865 -0.690 -7.602 1.00 97.81 97 GLU A N 1
ATOM 766 C CA . GLU A 1 97 ? -1.405 -0.609 -7.724 1.00 97.81 97 GLU A CA 1
ATOM 767 C C . GLU A 1 97 ? -0.854 0.707 -7.151 1.00 97.81 97 GLU A C 1
ATOM 769 O O . GLU A 1 97 ? 0.111 0.689 -6.383 1.00 97.81 97 GLU A O 1
ATOM 774 N N . ALA A 1 98 ? -1.495 1.840 -7.456 1.00 98.31 98 ALA A N 1
ATOM 775 C CA . ALA A 1 98 ? -1.108 3.148 -6.928 1.00 98.31 98 ALA A CA 1
ATOM 776 C C . ALA A 1 98 ? -1.264 3.242 -5.399 1.00 98.31 98 ALA A C 1
ATOM 778 O O . ALA A 1 98 ? -0.419 3.840 -4.728 1.00 98.31 98 ALA A O 1
ATOM 779 N N . ILE A 1 99 ? -2.297 2.616 -4.824 1.00 98.62 99 ILE A N 1
ATOM 780 C CA . ILE A 1 99 ? -2.472 2.513 -3.368 1.00 98.62 99 ILE A CA 1
ATOM 781 C C . ILE A 1 99 ? -1.333 1.697 -2.755 1.00 98.62 99 ILE A C 1
ATOM 783 O O . ILE A 1 99 ? -0.695 2.156 -1.802 1.00 98.62 99 ILE A O 1
ATOM 787 N N . LYS A 1 100 ? -1.033 0.517 -3.318 1.00 98.56 100 LYS A N 1
ATOM 788 C CA . LYS A 1 100 ? 0.078 -0.329 -2.858 1.00 98.56 100 LYS A CA 1
ATOM 789 C C . LYS A 1 100 ? 1.410 0.421 -2.922 1.00 98.56 100 LYS A C 1
ATOM 791 O O . LYS A 1 100 ? 2.200 0.353 -1.977 1.00 98.56 100 LYS A O 1
ATOM 796 N N . ASP A 1 101 ? 1.647 1.183 -3.990 1.00 98.56 101 ASP A N 1
ATOM 797 C CA . ASP A 1 101 ? 2.818 2.054 -4.124 1.00 98.56 101 ASP A CA 1
ATOM 798 C C . ASP A 1 101 ? 2.838 3.150 -3.054 1.00 98.56 101 ASP A C 1
ATOM 800 O O . ASP A 1 101 ? 3.856 3.330 -2.385 1.00 98.56 101 ASP A O 1
ATOM 804 N N . GLY A 1 102 ? 1.721 3.840 -2.819 1.00 98.25 102 GLY A N 1
ATOM 805 C CA . GLY A 1 102 ? 1.600 4.851 -1.767 1.00 98.25 102 GLY A CA 1
ATOM 806 C C . GLY A 1 102 ? 1.933 4.297 -0.378 1.00 98.25 102 GLY A C 1
ATOM 807 O O . GLY A 1 102 ? 2.724 4.885 0.364 1.00 98.25 102 GLY A O 1
ATOM 808 N N . MET A 1 103 ? 1.420 3.108 -0.055 1.00 98.50 103 MET A N 1
ATOM 809 C CA . MET A 1 103 ? 1.677 2.428 1.220 1.00 98.50 103 MET A CA 1
ATOM 810 C C . MET A 1 103 ? 3.120 1.931 1.378 1.00 98.50 103 MET A C 1
ATOM 812 O O . MET A 1 103 ? 3.541 1.608 2.496 1.00 98.50 103 MET A O 1
ATOM 816 N N . THR A 1 104 ? 3.877 1.875 0.282 1.00 98.56 104 THR A N 1
ATOM 817 C CA . THR A 1 104 ? 5.261 1.388 0.210 1.00 98.56 104 THR A CA 1
ATOM 818 C C . THR A 1 104 ? 6.224 2.442 -0.347 1.00 98.56 104 THR A C 1
ATOM 820 O O . THR A 1 104 ? 7.275 2.115 -0.897 1.00 98.56 104 THR A O 1
ATOM 823 N N . TYR A 1 105 ? 5.903 3.728 -0.157 1.00 98.00 105 TYR A N 1
ATOM 824 C CA . TYR A 1 105 ? 6.763 4.882 -0.469 1.00 98.00 105 TYR A CA 1
ATOM 825 C C . TYR A 1 105 ? 7.118 5.064 -1.959 1.00 98.00 105 TYR A C 1
ATOM 827 O O . TYR A 1 105 ? 8.075 5.775 -2.302 1.00 98.00 105 TYR A O 1
ATOM 835 N N . GLY A 1 106 ? 6.355 4.438 -2.856 1.00 98.12 106 GLY A N 1
ATOM 836 C CA . GLY A 1 106 ? 6.571 4.454 -4.302 1.00 98.12 106 GLY A CA 1
ATOM 837 C C . GLY A 1 106 ? 7.884 3.792 -4.712 1.00 98.12 106 GLY A C 1
ATOM 838 O O . GLY A 1 106 ? 8.501 4.216 -5.689 1.00 98.12 106 GLY A O 1
ATOM 839 N N . VAL A 1 107 ? 8.372 2.809 -3.946 1.00 98.62 107 VAL A N 1
ATOM 840 C CA . VAL A 1 107 ? 9.685 2.196 -4.198 1.00 98.62 107 VAL A CA 1
ATOM 841 C C . VAL A 1 107 ? 9.710 1.438 -5.524 1.00 98.62 107 VAL A C 1
ATOM 843 O O . VAL A 1 107 ? 10.720 1.526 -6.217 1.00 98.62 107 VAL A O 1
ATOM 846 N N . VAL A 1 108 ? 8.623 0.762 -5.917 1.00 98.69 108 VAL A N 1
ATOM 847 C CA . VAL A 1 108 ? 8.534 0.057 -7.210 1.00 98.69 108 VAL A CA 1
ATOM 848 C C . VAL A 1 108 ? 8.769 1.004 -8.390 1.00 98.69 108 VAL A C 1
ATOM 850 O O . VAL A 1 108 ? 9.776 0.818 -9.076 1.00 98.69 108 VAL A O 1
ATOM 853 N N . PRO A 1 109 ? 7.945 2.048 -8.623 1.00 98.38 109 PRO A N 1
ATOM 854 C CA . PRO A 1 109 ? 8.128 2.916 -9.784 1.00 98.38 109 PRO A CA 1
ATOM 855 C C . PRO A 1 109 ? 9.465 3.665 -9.756 1.00 98.38 109 PRO A C 1
ATOM 857 O O . PRO A 1 109 ? 10.112 3.790 -10.794 1.00 98.38 109 PRO A O 1
ATOM 860 N N . LYS A 1 110 ? 9.929 4.113 -8.579 1.00 98.56 110 LYS A N 1
ATOM 861 C CA . LYS A 1 110 ? 11.227 4.800 -8.441 1.00 98.56 110 LYS A CA 1
ATOM 862 C C . LYS A 1 110 ? 12.402 3.890 -8.799 1.00 98.56 110 LYS A C 1
ATOM 864 O O . LYS A 1 110 ? 13.294 4.300 -9.532 1.00 98.56 110 LYS A O 1
ATOM 869 N N . THR A 1 111 ? 12.396 2.661 -8.285 1.00 98.31 111 THR A N 1
ATOM 870 C CA . THR A 1 111 ? 13.488 1.698 -8.491 1.00 98.31 111 THR A CA 1
ATOM 871 C C . THR A 1 111 ? 13.490 1.176 -9.920 1.00 98.31 111 THR A C 1
ATOM 873 O O . THR A 1 111 ? 14.544 1.101 -10.542 1.00 98.31 111 THR A O 1
ATOM 876 N N . TYR A 1 112 ? 12.312 0.867 -10.465 1.00 98.56 112 TYR A N 1
ATOM 877 C CA . TYR A 1 112 ? 12.180 0.422 -11.846 1.00 98.56 112 TYR A CA 1
ATOM 878 C C . TYR A 1 112 ? 12.697 1.485 -12.820 1.00 98.56 112 TYR A C 1
ATOM 880 O O . TYR A 1 112 ? 13.554 1.185 -13.647 1.00 98.56 112 TYR A O 1
ATOM 888 N N . LYS A 1 113 ? 12.267 2.745 -12.656 1.00 98.38 113 LYS A N 1
ATOM 889 C CA . LYS A 1 113 ? 12.766 3.871 -13.455 1.00 98.38 113 LYS A CA 1
ATOM 890 C C . LYS A 1 113 ? 14.292 3.992 -13.380 1.00 98.38 113 LYS A C 1
ATOM 892 O O . LYS A 1 113 ? 14.932 4.082 -14.421 1.00 98.38 113 LYS A O 1
ATOM 897 N N . ALA A 1 114 ? 14.865 3.926 -12.178 1.00 98.06 114 ALA A N 1
ATOM 898 C CA . ALA A 1 114 ? 16.313 3.996 -12.002 1.00 98.06 114 ALA A CA 1
ATOM 899 C C . ALA A 1 114 ? 17.050 2.868 -12.748 1.00 98.06 114 ALA A C 1
ATOM 901 O O . ALA A 1 114 ? 18.073 3.127 -13.373 1.00 98.06 114 ALA A O 1
ATOM 902 N N . HIS A 1 115 ? 16.537 1.631 -12.744 1.00 96.69 115 HIS A N 1
ATOM 903 C CA . HIS A 1 115 ? 17.139 0.539 -13.522 1.00 96.69 115 HIS A CA 1
ATOM 904 C C . HIS A 1 115 ? 17.102 0.800 -15.033 1.00 96.69 115 HIS A C 1
ATOM 906 O O . HIS A 1 115 ? 18.105 0.562 -15.703 1.00 96.69 115 HIS A O 1
ATOM 912 N N . LEU A 1 116 ? 15.990 1.324 -15.560 1.00 97.38 116 LEU A N 1
ATOM 913 C CA . LEU A 1 116 ? 15.884 1.673 -16.983 1.00 97.38 116 LEU A CA 1
ATOM 914 C C . LEU A 1 116 ? 16.865 2.784 -17.384 1.00 97.38 116 LEU A C 1
ATOM 916 O O . LEU A 1 116 ? 17.433 2.736 -18.470 1.00 97.38 116 LEU A O 1
ATOM 920 N N . GLU A 1 117 ? 17.070 3.774 -16.511 1.00 97.62 117 GLU A N 1
ATOM 921 C CA . GLU A 1 117 ? 18.006 4.881 -16.746 1.00 97.62 117 GLU A CA 1
ATOM 922 C C . GLU A 1 117 ? 19.471 4.434 -16.643 1.00 97.62 117 GLU A C 1
ATOM 924 O O . GLU A 1 117 ? 20.299 4.854 -17.448 1.00 97.62 117 GLU A O 1
ATOM 929 N N . MET A 1 118 ? 19.798 3.564 -15.682 1.00 96.62 118 MET A N 1
ATOM 930 C CA . MET A 1 118 ? 21.158 3.043 -15.499 1.00 96.62 118 MET A CA 1
ATOM 931 C C . MET A 1 118 ? 21.561 2.033 -16.577 1.00 96.62 118 MET A C 1
ATOM 933 O O . MET A 1 118 ? 22.745 1.921 -16.890 1.00 96.62 118 MET A O 1
ATOM 937 N N . ILE A 1 119 ? 20.601 1.288 -17.137 1.00 94.81 119 ILE A N 1
ATOM 938 C CA . ILE A 1 119 ? 20.852 0.247 -18.141 1.00 94.81 119 ILE A CA 1
ATOM 939 C C . ILE A 1 119 ? 19.891 0.441 -19.330 1.00 94.81 119 ILE A C 1
ATOM 941 O O . ILE A 1 119 ? 18.911 -0.296 -19.474 1.00 94.81 119 ILE A O 1
ATOM 945 N N . PRO A 1 120 ? 20.168 1.402 -20.234 1.00 94.81 120 PRO A N 1
ATOM 946 C CA . PRO A 1 120 ? 19.277 1.704 -21.360 1.00 94.81 120 PRO A CA 1
ATOM 947 C C . PRO A 1 120 ? 19.081 0.535 -22.339 1.00 94.81 120 PRO A C 1
ATOM 949 O O . PRO A 1 120 ? 18.101 0.503 -23.079 1.00 94.81 120 PRO A O 1
ATOM 952 N N . GLY A 1 121 ? 20.016 -0.421 -22.350 1.00 96.88 121 GLY A N 1
ATOM 953 C CA . GLY A 1 121 ? 20.018 -1.588 -23.235 1.00 96.88 121 GLY A CA 1
ATOM 954 C C . GLY A 1 121 ? 19.205 -2.790 -22.747 1.00 96.88 121 GLY A C 1
ATOM 955 O O . GLY A 1 121 ? 19.279 -3.836 -23.390 1.00 96.88 121 GLY A O 1
ATOM 956 N N . LEU A 1 122 ? 18.465 -2.676 -21.635 1.00 96.75 122 LEU A N 1
ATOM 957 C CA . LEU A 1 122 ? 17.618 -3.768 -21.143 1.00 96.75 122 LEU A CA 1
ATOM 958 C C . LEU A 1 122 ? 16.615 -4.210 -22.215 1.00 96.75 122 LEU A C 1
ATOM 960 O O . LEU A 1 122 ? 15.898 -3.394 -22.804 1.00 96.75 122 LEU A O 1
ATOM 964 N N . LYS A 1 123 ? 16.520 -5.520 -22.424 1.00 97.88 123 LYS A N 1
ATOM 965 C CA . LYS A 1 123 ? 15.503 -6.146 -23.272 1.00 97.88 123 LYS A CA 1
ATOM 966 C C . LYS A 1 123 ? 14.149 -6.127 -22.572 1.00 97.88 123 LYS A C 1
ATOM 968 O O . LYS A 1 123 ? 14.065 -6.098 -21.346 1.00 97.88 123 LYS A O 1
ATOM 973 N N . GLU A 1 124 ? 13.065 -6.223 -23.336 1.00 97.69 124 GLU A N 1
ATOM 974 C CA . GLU A 1 124 ? 11.705 -6.187 -22.777 1.00 97.69 124 GLU A CA 1
ATOM 975 C C . GLU A 1 124 ? 11.438 -7.292 -21.743 1.00 97.69 124 GLU A C 1
ATOM 977 O O . GLU A 1 124 ? 10.792 -7.046 -20.726 1.00 97.69 124 GLU A O 1
ATOM 982 N N . ASN A 1 125 ? 11.994 -8.491 -21.937 1.00 97.50 125 ASN A N 1
ATOM 983 C CA . ASN A 1 125 ? 11.879 -9.571 -20.957 1.00 97.50 125 ASN A CA 1
ATOM 984 C C . ASN A 1 125 ? 12.644 -9.269 -19.655 1.00 97.50 125 ASN A C 1
ATOM 986 O O . ASN A 1 125 ? 12.177 -9.632 -18.579 1.00 97.50 125 ASN A O 1
ATOM 990 N N . GLU A 1 126 ? 13.786 -8.583 -19.733 1.00 98.06 126 GLU A N 1
ATOM 991 C CA . GLU A 1 126 ? 14.576 -8.177 -18.564 1.00 98.06 126 GLU A CA 1
ATOM 992 C C . GLU A 1 126 ? 13.869 -7.060 -17.791 1.00 98.06 126 GLU A C 1
ATOM 994 O O . GLU A 1 126 ? 13.724 -7.142 -16.571 1.00 98.06 126 GLU A O 1
ATOM 999 N N . LYS A 1 127 ? 13.327 -6.067 -18.506 1.00 98.38 127 LYS A N 1
ATOM 1000 C CA . LYS A 1 127 ? 12.476 -5.018 -17.930 1.00 98.38 127 LYS A CA 1
ATOM 1001 C C . LYS A 1 127 ? 11.285 -5.615 -17.181 1.00 98.38 127 LYS A C 1
ATOM 1003 O O . LYS A 1 127 ? 11.041 -5.267 -16.024 1.00 98.38 127 LYS A O 1
ATOM 1008 N N . LEU A 1 128 ? 10.576 -6.550 -17.815 1.00 98.12 128 LEU A N 1
ATOM 1009 C CA . LEU A 1 128 ? 9.433 -7.225 -17.208 1.00 98.12 128 LEU A CA 1
ATOM 1010 C C . LEU A 1 128 ? 9.840 -8.025 -15.964 1.00 98.12 128 LEU A C 1
ATOM 1012 O O . LEU A 1 128 ? 9.153 -7.953 -14.948 1.00 98.12 128 LEU A O 1
ATOM 1016 N N . GLN A 1 129 ? 10.967 -8.738 -16.009 1.00 98.31 129 GLN A N 1
ATOM 1017 C CA . GLN A 1 129 ? 11.447 -9.521 -14.872 1.00 98.31 129 GLN A CA 1
ATOM 1018 C C . GLN A 1 129 ? 11.805 -8.639 -13.668 1.00 98.31 129 GLN A C 1
ATOM 1020 O O . GLN A 1 129 ? 11.402 -8.940 -12.542 1.00 98.31 129 GLN A O 1
ATOM 1025 N N . ILE A 1 130 ? 12.495 -7.518 -13.901 1.00 98.50 130 ILE A N 1
ATOM 1026 C CA . ILE A 1 130 ? 12.796 -6.525 -12.861 1.00 98.50 130 ILE A CA 1
ATOM 1027 C C . ILE A 1 130 ? 11.495 -5.994 -12.254 1.00 98.50 130 ILE A C 1
ATOM 1029 O O . ILE A 1 130 ? 11.351 -5.964 -11.031 1.00 98.50 130 ILE A O 1
ATOM 1033 N N . LEU A 1 131 ? 10.527 -5.608 -13.092 1.00 98.50 131 LEU A N 1
ATOM 1034 C CA . LEU A 1 131 ? 9.241 -5.104 -12.618 1.00 98.50 131 LEU A CA 1
ATOM 1035 C C . LEU A 1 131 ? 8.488 -6.155 -11.789 1.00 98.50 131 LEU A C 1
ATOM 1037 O O . LEU A 1 131 ? 7.976 -5.823 -10.721 1.00 98.50 131 LEU A O 1
ATOM 1041 N N . ASN A 1 132 ? 8.461 -7.413 -12.234 1.00 98.56 132 ASN A N 1
ATOM 1042 C CA . ASN A 1 132 ? 7.806 -8.512 -11.525 1.00 98.56 132 ASN A CA 1
ATOM 1043 C C . ASN A 1 132 ? 8.420 -8.738 -10.141 1.00 98.56 132 ASN A C 1
ATOM 1045 O O . ASN A 1 132 ? 7.687 -8.799 -9.157 1.00 98.56 132 ASN A O 1
ATOM 1049 N N . TRP A 1 133 ? 9.750 -8.772 -10.030 1.00 98.81 133 TRP A N 1
ATOM 1050 C CA . TRP A 1 133 ? 10.423 -8.903 -8.735 1.00 98.81 133 TRP A CA 1
ATOM 1051 C C . TRP A 1 133 ? 10.193 -7.708 -7.814 1.00 98.81 133 TRP A C 1
ATOM 1053 O O . TRP A 1 133 ? 10.033 -7.885 -6.608 1.00 98.81 133 TRP A O 1
ATOM 1063 N N . LEU A 1 134 ? 10.149 -6.487 -8.349 1.00 98.81 134 LEU A N 1
ATOM 1064 C CA . LEU A 1 134 ? 9.822 -5.311 -7.543 1.00 98.81 134 LEU A CA 1
ATOM 1065 C C . LEU A 1 134 ? 8.373 -5.357 -7.041 1.00 98.81 134 LEU A C 1
ATOM 1067 O O . LEU A 1 134 ? 8.125 -5.013 -5.885 1.00 98.81 134 LEU A O 1
ATOM 1071 N N . LYS A 1 135 ? 7.424 -5.806 -7.871 1.00 98.56 135 LYS A N 1
ATOM 1072 C CA . LYS A 1 135 ? 6.027 -5.997 -7.459 1.00 98.56 135 LYS A CA 1
ATOM 1073 C C . LYS A 1 135 ? 5.890 -7.109 -6.422 1.00 98.56 135 LYS A C 1
ATOM 1075 O O . LYS A 1 135 ? 5.233 -6.892 -5.413 1.00 98.56 135 LYS A O 1
ATOM 1080 N N . GLU A 1 136 ? 6.579 -8.232 -6.599 1.00 98.44 136 GLU A N 1
ATOM 1081 C CA . GLU A 1 136 ? 6.644 -9.309 -5.604 1.00 98.44 136 GLU A CA 1
ATOM 1082 C C . GLU A 1 136 ? 7.179 -8.782 -4.260 1.00 98.44 136 GLU A C 1
ATOM 1084 O O . GLU A 1 136 ? 6.564 -8.988 -3.215 1.00 98.44 136 GLU A O 1
ATOM 1089 N N . ALA A 1 137 ? 8.262 -7.994 -4.275 1.00 98.69 137 ALA A N 1
ATOM 1090 C CA . ALA A 1 137 ? 8.792 -7.342 -3.075 1.00 98.69 137 ALA A CA 1
ATOM 1091 C C . ALA A 1 137 ? 7.763 -6.436 -2.382 1.00 98.69 137 ALA A C 1
ATOM 1093 O O . ALA A 1 137 ? 7.732 -6.361 -1.152 1.00 98.69 137 ALA A O 1
ATOM 1094 N N . ARG A 1 138 ? 6.933 -5.737 -3.166 1.00 98.69 138 ARG A N 1
ATOM 1095 C CA . ARG A 1 138 ? 5.896 -4.837 -2.659 1.00 98.69 138 ARG A CA 1
ATOM 1096 C C . ARG A 1 138 ? 4.795 -5.590 -1.919 1.00 98.69 138 ARG A C 1
ATOM 1098 O O . ARG A 1 138 ? 4.337 -5.072 -0.905 1.00 98.69 138 ARG A O 1
ATOM 1105 N N . GLU A 1 139 ? 4.425 -6.793 -2.359 1.00 97.62 139 GLU A N 1
ATOM 1106 C CA . GLU A 1 139 ? 3.436 -7.629 -1.659 1.00 97.62 139 GLU A CA 1
ATOM 1107 C C . GLU A 1 139 ? 3.930 -8.048 -0.263 1.00 97.62 139 GLU A C 1
ATOM 1109 O O . GLU A 1 139 ? 3.153 -8.081 0.683 1.00 97.62 139 GLU A O 1
ATOM 1114 N N . PHE A 1 140 ? 5.237 -8.252 -0.074 1.00 97.38 140 PHE A N 1
ATOM 1115 C CA . PHE A 1 140 ? 5.797 -8.452 1.270 1.00 97.38 140 PHE A CA 1
ATOM 1116 C C . PHE A 1 140 ? 5.945 -7.142 2.054 1.00 97.38 140 PHE A C 1
ATOM 1118 O O . PHE A 1 140 ? 5.739 -7.097 3.268 1.00 97.38 140 PHE A O 1
ATOM 1125 N N . ALA A 1 141 ? 6.335 -6.060 1.378 1.00 98.44 141 ALA A N 1
ATOM 1126 C CA . ALA A 1 141 ? 6.564 -4.777 2.026 1.00 98.44 141 ALA A CA 1
ATOM 1127 C C . ALA A 1 141 ? 5.262 -4.152 2.543 1.00 98.44 141 ALA A C 1
ATOM 1129 O O . ALA A 1 141 ? 5.259 -3.569 3.623 1.00 98.44 141 ALA A O 1
ATOM 1130 N N . ILE A 1 142 ? 4.147 -4.258 1.822 1.00 97.75 142 ILE A N 1
ATOM 1131 C CA . ILE A 1 142 ? 2.886 -3.639 2.251 1.00 97.75 142 ILE A CA 1
ATOM 1132 C C . ILE A 1 142 ? 2.419 -4.144 3.628 1.00 97.75 142 ILE A C 1
ATOM 1134 O O . ILE A 1 142 ? 1.849 -3.359 4.388 1.00 97.75 142 ILE A O 1
ATOM 1138 N N . ASP A 1 143 ? 2.807 -5.371 3.986 1.00 97.69 143 ASP A N 1
ATOM 1139 C CA . ASP A 1 143 ? 2.484 -6.059 5.242 1.00 97.69 143 ASP A CA 1
ATOM 1140 C C . ASP A 1 143 ? 3.545 -5.905 6.342 1.00 97.69 143 ASP A C 1
ATOM 1142 O O . ASP A 1 143 ? 3.424 -6.450 7.442 1.00 97.69 143 ASP A O 1
ATOM 1146 N N . ALA A 1 144 ? 4.614 -5.155 6.079 1.00 96.69 144 ALA A N 1
ATOM 1147 C CA . ALA A 1 144 ? 5.635 -4.869 7.074 1.00 96.69 144 ALA A CA 1
ATOM 1148 C C . ALA A 1 144 ? 5.184 -3.770 8.059 1.00 96.69 144 ALA A C 1
ATOM 1150 O O . ALA A 1 144 ? 4.564 -2.776 7.671 1.00 96.69 144 ALA A O 1
ATOM 1151 N N . SER A 1 145 ? 5.558 -3.933 9.332 1.00 94.19 145 SER A N 1
ATOM 1152 C CA . SER A 1 145 ? 5.157 -3.080 10.466 1.00 94.19 145 SER A CA 1
ATOM 1153 C C . SER A 1 145 ? 5.538 -1.608 10.321 1.00 94.19 145 SER A C 1
ATOM 1155 O O . SER A 1 145 ? 4.821 -0.717 10.770 1.00 94.19 145 SER A O 1
ATOM 1157 N N . ASP A 1 146 ? 6.691 -1.337 9.718 1.00 95.06 146 ASP A N 1
ATOM 1158 C CA . ASP A 1 146 ? 7.322 -0.022 9.740 1.00 95.06 146 ASP A CA 1
ATOM 115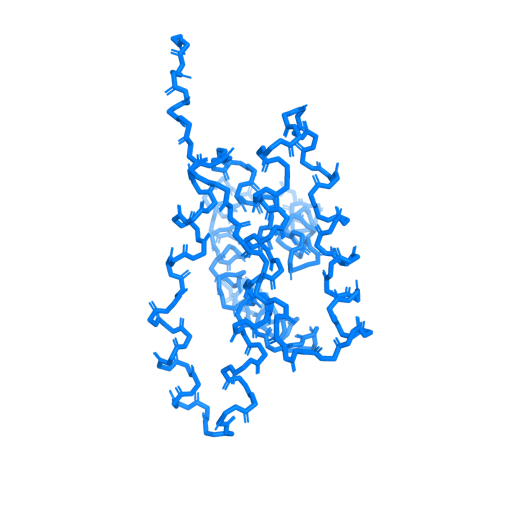9 C C . ASP A 1 146 ? 8.152 0.240 8.477 1.00 95.06 146 ASP A C 1
ATOM 1161 O O . ASP A 1 146 ? 8.407 -0.649 7.662 1.00 95.06 146 ASP A O 1
ATOM 1165 N N . SER A 1 147 ? 8.597 1.489 8.323 1.00 96.44 147 SER A N 1
ATOM 1166 C CA . SER A 1 147 ? 9.375 1.939 7.164 1.00 96.44 147 SER A CA 1
ATOM 1167 C C . SER A 1 147 ? 10.667 1.140 6.950 1.00 96.44 147 SER A C 1
ATOM 1169 O O . SER A 1 147 ? 10.992 0.767 5.821 1.00 96.44 147 SER A O 1
ATOM 1171 N N . LYS A 1 148 ? 11.401 0.827 8.026 1.00 98.00 148 LYS A N 1
ATOM 1172 C CA . LYS A 1 148 ? 12.672 0.096 7.940 1.00 98.00 148 LYS A CA 1
ATOM 1173 C C . LYS A 1 148 ? 12.428 -1.313 7.403 1.00 98.00 148 LYS A C 1
ATOM 1175 O O . LYS A 1 148 ? 13.108 -1.742 6.472 1.00 98.00 148 LYS A O 1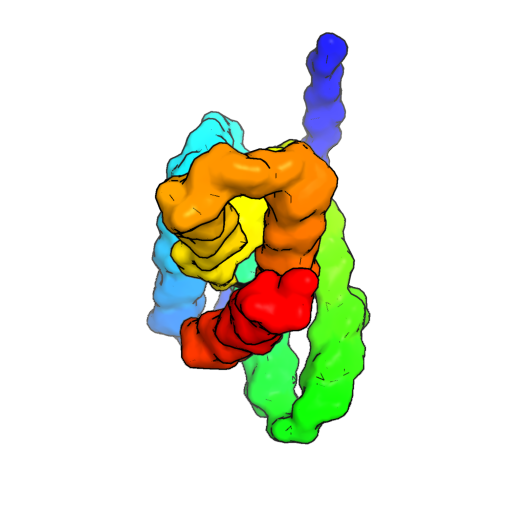
ATOM 1180 N N . SER A 1 149 ? 11.425 -1.996 7.943 1.00 97.00 149 SER A N 1
ATOM 1181 C CA . SER A 1 149 ? 11.022 -3.341 7.531 1.00 97.00 149 SER A CA 1
ATOM 1182 C C . SER A 1 149 ? 10.495 -3.365 6.087 1.00 97.00 149 SER A C 1
ATOM 1184 O O . SER A 1 149 ? 10.836 -4.269 5.322 1.00 97.00 149 SER A O 1
ATOM 1186 N N . LYS A 1 150 ? 9.764 -2.325 5.661 1.00 98.38 150 LYS A N 1
ATOM 1187 C CA . LYS A 1 150 ? 9.349 -2.122 4.259 1.00 98.38 150 LYS A CA 1
ATOM 1188 C C . LYS A 1 150 ? 10.542 -2.034 3.314 1.00 98.38 150 LYS A C 1
ATOM 1190 O O . LYS A 1 150 ? 10.622 -2.766 2.329 1.00 98.38 150 LYS A O 1
ATOM 1195 N N . HIS A 1 151 ? 11.498 -1.161 3.624 1.00 98.44 151 HIS A N 1
ATOM 1196 C CA . HIS A 1 151 ? 12.691 -0.986 2.798 1.00 98.44 151 HIS A CA 1
ATOM 1197 C C . HIS A 1 151 ? 13.602 -2.219 2.792 1.00 98.44 151 HIS A C 1
ATOM 1199 O O . HIS A 1 151 ? 14.238 -2.484 1.771 1.00 98.44 151 HIS A O 1
ATOM 1205 N N . ALA A 1 152 ? 13.633 -3.001 3.876 1.00 98.44 152 ALA A N 1
ATOM 1206 C CA . ALA A 1 152 ? 14.392 -4.246 3.938 1.00 98.44 152 ALA A CA 1
ATOM 1207 C C . ALA A 1 152 ? 13.908 -5.278 2.904 1.00 98.44 152 ALA A C 1
ATOM 1209 O O . ALA A 1 152 ? 14.738 -5.908 2.248 1.00 98.44 152 ALA A O 1
ATOM 1210 N N . TRP A 1 153 ? 12.591 -5.411 2.694 1.00 98.38 153 TRP A N 1
ATOM 1211 C CA . TRP A 1 153 ? 12.044 -6.290 1.653 1.00 98.38 153 TRP A CA 1
ATOM 1212 C C . TRP A 1 153 ? 12.498 -5.875 0.257 1.00 98.38 153 TRP A C 1
ATOM 1214 O O . TRP A 1 153 ? 13.093 -6.682 -0.454 1.00 98.38 153 TRP A O 1
ATOM 1224 N N . PHE A 1 154 ? 12.346 -4.602 -0.106 1.00 98.69 154 PHE A N 1
ATOM 1225 C CA . PHE A 1 154 ? 12.877 -4.111 -1.381 1.00 98.69 154 PHE A CA 1
ATOM 1226 C C . PHE A 1 154 ? 14.398 -4.271 -1.493 1.00 98.69 154 PHE A C 1
ATOM 1228 O O . PHE A 1 154 ? 14.904 -4.530 -2.579 1.00 98.69 154 PHE A O 1
ATOM 1235 N N . GLY A 1 155 ? 15.141 -4.137 -0.391 1.00 98.44 155 GLY A N 1
ATOM 1236 C CA . GLY A 1 155 ? 16.582 -4.396 -0.340 1.00 98.44 155 GLY A CA 1
ATOM 1237 C C . GLY A 1 155 ? 16.945 -5.809 -0.800 1.00 98.44 155 GLY A C 1
ATOM 1238 O O . GLY A 1 155 ? 17.800 -5.960 -1.671 1.00 98.44 155 GLY A O 1
ATOM 1239 N N . LYS A 1 156 ? 16.245 -6.828 -0.284 1.00 98.38 156 LYS A N 1
ATOM 1240 C CA . LYS A 1 156 ? 16.449 -8.235 -0.674 1.00 98.38 156 LYS A CA 1
ATOM 1241 C C . LYS A 1 156 ? 16.236 -8.452 -2.175 1.00 98.38 156 LYS A C 1
ATOM 1243 O O . LYS A 1 156 ? 17.062 -9.082 -2.829 1.00 98.38 156 LYS A O 1
ATOM 1248 N N . TYR A 1 157 ? 15.157 -7.899 -2.728 1.00 98.56 157 TYR A N 1
ATOM 1249 C CA . TYR A 1 157 ? 14.824 -8.070 -4.145 1.00 98.56 157 TYR A CA 1
ATOM 1250 C C . TYR A 1 157 ? 15.730 -7.271 -5.080 1.00 98.56 157 TYR A C 1
ATOM 1252 O O . TYR A 1 157 ? 16.087 -7.773 -6.138 1.00 98.56 157 TYR A O 1
ATOM 1260 N N . LYS A 1 158 ? 16.188 -6.082 -4.677 1.00 98.25 158 LYS A N 1
ATOM 1261 C CA . LYS A 1 158 ? 17.242 -5.360 -5.408 1.00 98.25 158 LYS A CA 1
ATOM 1262 C C . LYS A 1 158 ? 18.548 -6.153 -5.443 1.00 98.25 158 LYS A C 1
ATOM 1264 O O . LYS A 1 158 ? 19.187 -6.217 -6.483 1.00 98.25 158 LYS A O 1
ATOM 1269 N N . GLY A 1 159 ? 18.908 -6.816 -4.341 1.00 97.94 159 GLY A N 1
ATOM 1270 C CA . GLY A 1 159 ? 20.029 -7.759 -4.323 1.00 97.94 159 GLY A CA 1
ATOM 1271 C C . GLY A 1 159 ? 19.837 -8.917 -5.307 1.00 97.94 159 GLY A C 1
ATOM 1272 O O . GLY A 1 159 ? 20.763 -9.249 -6.035 1.00 97.94 159 GLY A O 1
ATOM 1273 N N . ARG A 1 160 ? 18.625 -9.489 -5.385 1.00 97.94 160 ARG A N 1
ATOM 1274 C CA . ARG A 1 160 ? 18.278 -10.522 -6.378 1.00 97.94 160 ARG A CA 1
ATOM 1275 C C . ARG A 1 160 ? 18.432 -10.010 -7.814 1.00 97.94 160 ARG A C 1
ATOM 1277 O O . ARG A 1 160 ? 19.070 -10.687 -8.603 1.00 97.94 160 ARG A O 1
ATOM 1284 N N . ILE A 1 161 ? 17.889 -8.831 -8.122 1.00 97.38 161 ILE A N 1
ATOM 1285 C CA . ILE A 1 161 ? 17.985 -8.195 -9.448 1.00 97.38 161 ILE A CA 1
ATOM 1286 C C . ILE A 1 161 ? 19.447 -7.969 -9.847 1.00 97.38 161 ILE A C 1
ATOM 1288 O O . ILE A 1 161 ? 19.814 -8.251 -10.976 1.00 97.38 161 ILE A O 1
ATOM 1292 N N . ASN A 1 162 ? 20.283 -7.487 -8.925 1.00 94.56 162 ASN A N 1
ATOM 1293 C CA . ASN A 1 162 ? 21.689 -7.190 -9.211 1.00 94.56 162 ASN A CA 1
ATOM 1294 C C . ASN A 1 162 ? 22.552 -8.440 -9.455 1.00 94.56 162 ASN A C 1
ATOM 1296 O O . ASN A 1 162 ? 23.635 -8.318 -10.018 1.00 94.56 162 ASN A O 1
ATOM 1300 N N . ASN A 1 163 ? 22.107 -9.608 -8.985 1.00 94.31 163 ASN A N 1
ATOM 1301 C CA . ASN A 1 163 ? 22.831 -10.878 -9.095 1.00 94.31 163 ASN A CA 1
ATOM 1302 C C . ASN A 1 163 ? 22.281 -11.789 -10.206 1.00 94.31 163 ASN A C 1
ATOM 1304 O O . ASN A 1 163 ? 22.723 -12.935 -10.313 1.00 94.31 163 ASN A O 1
ATOM 1308 N N . TRP A 1 164 ? 21.277 -11.324 -10.949 1.00 93.38 164 TRP A N 1
ATOM 1309 C CA . TRP A 1 164 ? 20.682 -12.028 -12.079 1.00 93.38 164 TRP A CA 1
ATOM 1310 C C . TRP A 1 164 ? 21.370 -11.624 -13.380 1.00 93.38 164 TRP A C 1
ATOM 1312 O O . TRP A 1 164 ? 21.665 -12.545 -14.174 1.00 93.38 164 TRP A O 1
#

Secondary structure (DSSP, 8-state):
-------PPPPPP--TTS-HHHHHHHHHHHHHHHHTTT---HHH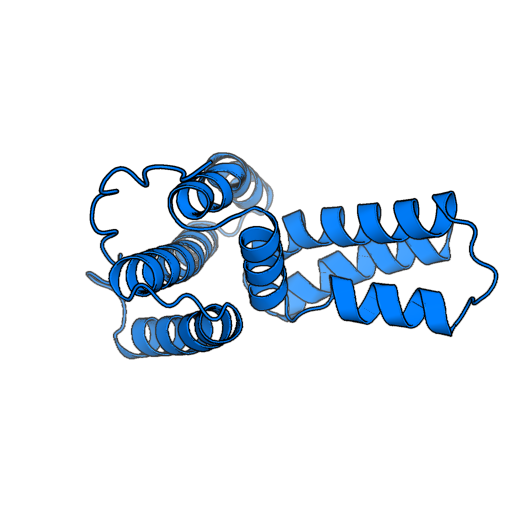HHHHHHHHHHHHHHHHHHHHH---HHHHHHHHHHTHHHHHHHHHTTS-HHHHHHHHHHHTTTHHHHHHHHHHHH-TT--HHHHHHHHHHHHHHHHHHHT-SSHHHHHHHHHHHHHHHHT-

pLDDT: mean 94.24, std 11.86, range [32.56, 98.81]